Protein AF-A0ABD0PBL1-F1 (afdb_monomer_lite)

Secondary structure (DSSP, 8-state):
--SPP-----S--TT-----------S-SEEEEEETTEEEEEEEPP--------

Organism: Cirrhinus mrigala (NCBI:txid683832)

pLDDT: mean 88.44, std 15.56, range [38.69, 98.5]

Sequence (54 aa):
MFPFLSFNITGLSLTTHYNVFVEIVLADPNHWRFQGGKWVTCGKADNNMQGTED

Foldseek 3Di:
DPPDDDDDDDDDDPVDDDDDDDDDDDPDQFDWDQDPNDIDGDGGHDPPPPPDDD

Structure (mmCIF, N/CA/C/O backbone):
data_AF-A0ABD0PBL1-F1
#
_entry.id   AF-A0ABD0PBL1-F1
#
loop_
_atom_site.group_PDB
_atom_site.id
_atom_site.type_symbol
_atom_site.label_atom_id
_atom_site.label_alt_id
_atom_site.label_comp_id
_atom_site.label_asym_id
_atom_site.label_entity_id
_atom_site.label_seq_id
_atom_site.pdbx_PDB_ins_code
_atom_site.Cartn_x
_atom_site.Cartn_y
_atom_site.Cartn_z
_atom_site.occupancy
_atom_site.B_iso_or_equiv
_atom_site.auth_seq_id
_atom_site.auth_comp_id
_atom_site.auth_asym_id
_atom_site.auth_atom_id
_atom_site.pdbx_PDB_model_num
ATOM 1 N N . MET A 1 1 ? -7.477 6.250 -6.236 1.00 83.75 1 MET A N 1
ATOM 2 C CA . MET A 1 1 ? -6.956 5.042 -6.920 1.00 83.75 1 MET A CA 1
ATOM 3 C C . MET A 1 1 ? -8.094 4.065 -7.162 1.00 83.75 1 MET A C 1
ATOM 5 O O . MET A 1 1 ? -9.048 4.078 -6.393 1.00 83.75 1 MET A O 1
ATOM 9 N N . PHE A 1 2 ? -7.996 3.256 -8.219 1.00 83.69 2 PHE A N 1
ATOM 10 C CA . PHE A 1 2 ? -8.902 2.140 -8.491 1.00 83.69 2 PHE A CA 1
ATOM 11 C C . PHE A 1 2 ? -8.072 0.845 -8.601 1.00 83.69 2 PHE A C 1
ATOM 13 O O . PHE A 1 2 ? -7.121 0.833 -9.383 1.00 83.69 2 PHE A O 1
ATOM 20 N N . PRO A 1 3 ? -8.403 -0.221 -7.854 1.00 90.00 3 PRO A N 1
ATOM 21 C CA . PRO A 1 3 ? -9.401 -0.244 -6.782 1.00 90.00 3 PRO A CA 1
ATOM 22 C C . PRO A 1 3 ? -9.015 0.694 -5.622 1.00 90.00 3 PRO A C 1
ATOM 24 O O . PRO A 1 3 ? -7.864 1.118 -5.502 1.00 90.00 3 PRO A O 1
ATOM 27 N N . PHE A 1 4 ? -9.991 1.071 -4.798 1.00 92.38 4 PHE A N 1
ATOM 28 C CA . PHE A 1 4 ? -9.720 1.857 -3.593 1.00 92.38 4 PHE A CA 1
ATOM 29 C C . PHE A 1 4 ? -9.073 0.974 -2.516 1.00 92.38 4 PHE A C 1
ATOM 31 O O . PHE A 1 4 ? -9.365 -0.219 -2.427 1.00 92.38 4 PHE A O 1
ATOM 38 N N . LEU A 1 5 ? -8.197 1.561 -1.692 1.00 93.62 5 LEU A N 1
ATOM 39 C CA . LEU A 1 5 ? -7.622 0.871 -0.538 1.00 93.62 5 LEU A CA 1
ATOM 40 C C . LEU A 1 5 ? -8.704 0.725 0.538 1.00 93.62 5 LEU A C 1
ATOM 42 O O . LEU A 1 5 ? -9.241 1.721 1.017 1.00 93.62 5 LEU A O 1
ATOM 46 N N . SER A 1 6 ? -9.018 -0.516 0.902 1.00 94.44 6 SER A N 1
ATOM 47 C CA . SER A 1 6 ? -10.024 -0.858 1.907 1.00 94.44 6 SER A CA 1
ATOM 48 C C . SER A 1 6 ? -9.456 -1.887 2.870 1.00 94.44 6 SER A C 1
ATOM 50 O O . SER A 1 6 ? -8.852 -2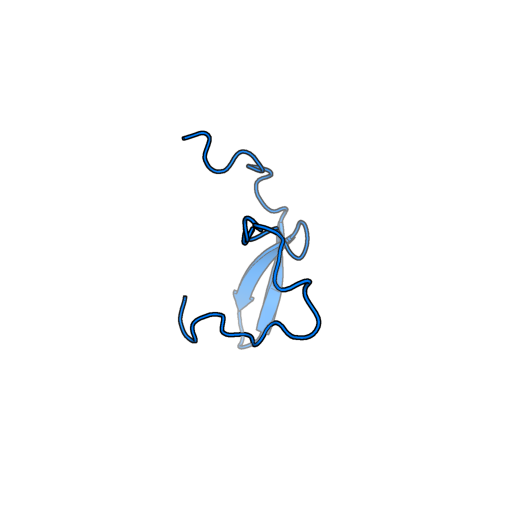.868 2.437 1.00 94.44 6 SER A O 1
ATOM 52 N N . PHE A 1 7 ? -9.667 -1.691 4.167 1.00 92.56 7 PHE A N 1
ATOM 53 C CA . PHE A 1 7 ? -9.179 -2.587 5.212 1.00 92.56 7 PHE A CA 1
ATOM 54 C C . PHE A 1 7 ? -10.122 -2.578 6.421 1.00 92.56 7 PHE A C 1
ATOM 56 O O . PHE A 1 7 ? -10.834 -1.607 6.660 1.00 92.56 7 PHE A O 1
ATOM 63 N N . ASN A 1 8 ? -10.100 -3.663 7.196 1.00 96.94 8 ASN A N 1
ATOM 64 C CA . ASN A 1 8 ? -10.747 -3.738 8.504 1.00 96.94 8 ASN A CA 1
ATOM 65 C C . ASN A 1 8 ? -9.674 -3.585 9.587 1.00 96.94 8 ASN A C 1
ATOM 67 O O . ASN A 1 8 ? -8.644 -4.254 9.516 1.00 96.94 8 ASN A O 1
ATOM 71 N N . ILE A 1 9 ? -9.921 -2.749 10.598 1.00 96.12 9 ILE A N 1
ATOM 72 C CA . ILE A 1 9 ? -9.076 -2.663 11.797 1.00 96.12 9 ILE A CA 1
ATOM 73 C C . ILE A 1 9 ? -9.832 -3.301 12.963 1.00 96.12 9 ILE A C 1
ATOM 75 O O . ILE A 1 9 ? -10.967 -2.930 13.250 1.00 96.12 9 ILE A O 1
ATOM 79 N N . THR A 1 10 ? -9.201 -4.253 13.648 1.00 97.44 10 THR A N 1
ATOM 80 C CA . THR A 1 10 ? -9.785 -4.978 14.787 1.00 97.44 10 THR A CA 1
ATOM 81 C C . THR A 1 10 ? -8.824 -4.996 15.972 1.00 97.44 10 THR A C 1
ATOM 83 O O . THR 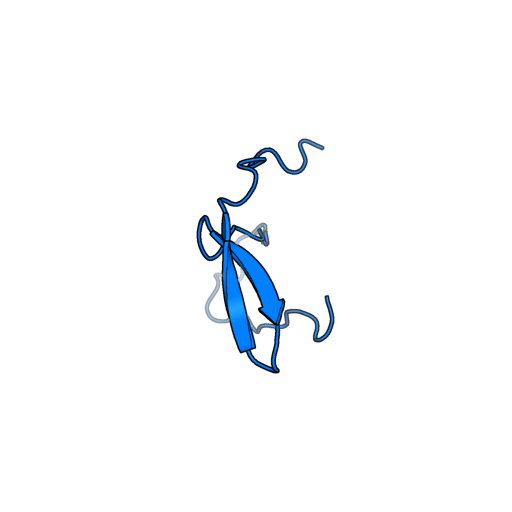A 1 10 ? -7.614 -4.962 15.775 1.00 97.44 10 THR A O 1
ATOM 86 N N . GLY A 1 11 ? -9.347 -5.109 17.198 1.00 97.81 11 GLY A N 1
ATOM 87 C CA . GLY A 1 11 ? -8.528 -5.262 18.410 1.00 97.81 11 GLY A CA 1
ATOM 88 C C . GLY A 1 11 ? -8.021 -3.957 19.036 1.00 97.81 11 GLY A C 1
ATOM 89 O O . GLY A 1 11 ? -7.159 -4.004 19.908 1.00 97.81 11 GLY A O 1
ATOM 90 N N . LEU A 1 12 ? -8.543 -2.800 18.618 1.00 97.69 12 LEU A N 1
ATOM 91 C CA . LEU A 1 12 ? -8.252 -1.520 19.268 1.00 97.69 12 LEU A CA 1
ATOM 92 C C . LEU A 1 12 ? -9.007 -1.373 20.594 1.00 97.69 12 LEU A C 1
ATOM 94 O O . LEU A 1 12 ? -10.083 -1.944 20.784 1.00 97.69 12 LEU A O 1
ATOM 98 N N . SER A 1 13 ? -8.451 -0.562 21.496 1.00 97.75 13 SER A N 1
ATOM 99 C CA . SER A 1 13 ? -9.140 -0.171 22.725 1.00 97.75 13 SER A CA 1
ATOM 100 C C . SER A 1 13 ? -10.377 0.661 22.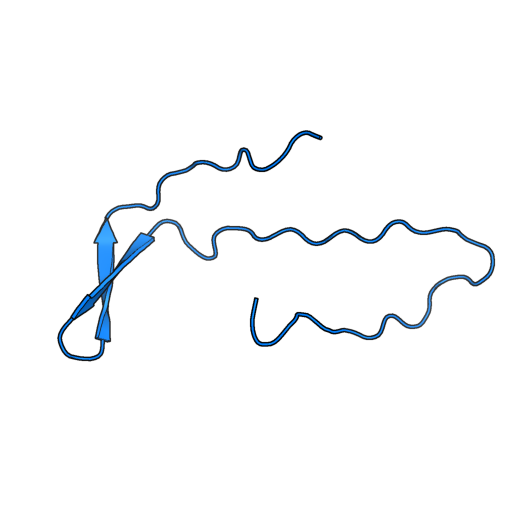395 1.00 97.75 13 SER A C 1
ATOM 102 O O . SER A 1 13 ? -10.299 1.627 21.638 1.00 97.75 13 SER A O 1
ATOM 104 N N . LEU A 1 14 ? -11.509 0.325 23.013 1.00 96.75 14 LEU A N 1
ATOM 105 C CA . LEU A 1 14 ? -12.775 1.035 22.806 1.00 96.75 14 LEU A CA 1
ATOM 106 C C . LEU A 1 14 ? -12.838 2.393 23.524 1.00 96.75 14 LEU A C 1
ATOM 108 O O . LEU A 1 14 ? -13.748 3.174 23.267 1.00 96.75 14 LEU A O 1
ATOM 112 N N . THR A 1 15 ? -11.900 2.680 24.430 1.00 98.31 15 THR A N 1
ATOM 113 C CA . THR A 1 15 ? -11.865 3.921 25.227 1.00 98.31 15 THR A CA 1
ATOM 114 C C . THR A 1 15 ? -10.809 4.914 24.740 1.00 98.31 15 THR A C 1
ATOM 116 O O . THR A 1 15 ? -10.487 5.874 25.438 1.00 98.31 15 THR A O 1
ATOM 119 N N . THR A 1 16 ? -10.229 4.683 23.561 1.00 98.50 16 THR A N 1
ATOM 120 C CA . THR A 1 16 ? -9.108 5.466 23.028 1.00 98.50 16 THR A CA 1
ATOM 121 C C . THR A 1 16 ? -9.447 6.023 21.650 1.00 98.50 16 THR A C 1
ATOM 123 O O . THR A 1 16 ? -10.075 5.352 20.836 1.00 98.50 16 THR A O 1
ATOM 126 N N . HIS A 1 17 ? -9.023 7.258 21.379 1.00 97.50 17 HIS A N 1
ATOM 127 C CA . HIS A 1 17 ? -9.150 7.878 20.060 1.00 97.50 17 HIS A CA 1
ATOM 128 C C . HIS A 1 17 ? -7.877 7.659 19.239 1.00 97.50 17 HIS A C 1
ATOM 130 O O . HIS A 1 17 ? -6.770 7.772 19.764 1.00 97.50 17 HIS A O 1
ATOM 136 N N . TYR A 1 18 ? -8.045 7.383 17.946 1.00 97.69 18 TYR A N 1
ATOM 137 C CA . TYR A 1 18 ? -6.953 7.123 17.012 1.00 97.69 18 TYR A CA 1
ATOM 138 C C . TYR A 1 18 ? -7.109 7.994 15.769 1.00 97.69 18 TYR A C 1
ATOM 140 O O . TYR A 1 18 ? -8.213 8.140 15.248 1.00 97.69 18 TYR A O 1
ATOM 148 N N . ASN A 1 19 ? -5.990 8.507 15.267 1.00 96.75 19 ASN A N 1
ATOM 149 C CA . ASN A 1 19 ? -5.910 9.060 13.922 1.00 96.75 19 ASN A CA 1
ATOM 150 C C . ASN A 1 19 ? -5.328 7.988 12.997 1.00 96.75 19 ASN A C 1
ATOM 152 O O . ASN A 1 19 ? -4.351 7.328 13.353 1.00 96.75 19 ASN A O 1
ATOM 156 N N . VAL A 1 20 ? -5.927 7.813 11.823 1.00 94.81 20 VAL A N 1
ATOM 157 C CA . VAL A 1 20 ? -5.478 6.846 10.816 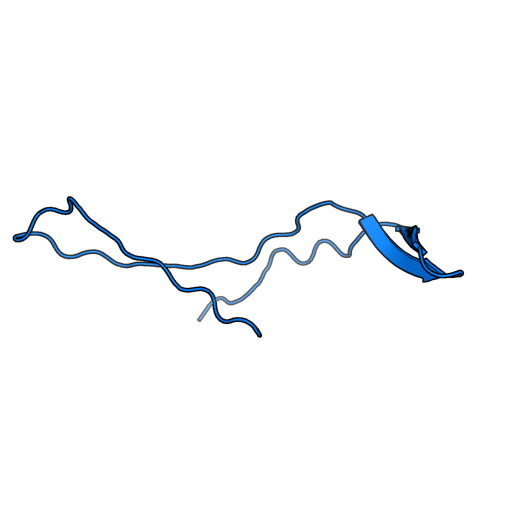1.00 94.81 20 VAL A CA 1
ATOM 158 C C . VAL A 1 20 ? -5.042 7.622 9.585 1.00 94.81 20 VAL A C 1
ATOM 160 O O . VAL A 1 20 ? -5.825 8.387 9.029 1.00 94.81 20 VAL A O 1
ATOM 163 N N . PHE A 1 21 ? -3.801 7.407 9.163 1.00 94.31 21 PHE A N 1
ATOM 164 C CA . PHE A 1 21 ? -3.201 8.065 8.007 1.00 94.31 21 PHE A CA 1
ATOM 165 C C . PHE A 1 21 ? -2.761 7.020 6.986 1.00 94.31 21 PHE A C 1
ATOM 167 O O . PHE A 1 21 ? -2.417 5.892 7.344 1.00 94.31 21 PHE A O 1
ATOM 174 N N . VAL A 1 22 ? -2.772 7.404 5.713 1.00 93.88 22 VAL A N 1
ATOM 175 C CA . VAL A 1 22 ? -2.271 6.591 4.604 1.00 93.88 22 VAL A CA 1
ATOM 176 C C . VAL A 1 22 ? -1.314 7.451 3.799 1.00 93.88 22 VAL A C 1
ATOM 178 O O . VAL A 1 22 ? -1.684 8.535 3.359 1.00 93.88 22 VAL A O 1
ATOM 181 N N . GLU A 1 23 ? -0.110 6.939 3.582 1.00 92.06 23 GLU A N 1
ATOM 182 C CA . GLU A 1 23 ? 0.900 7.552 2.727 1.00 92.06 23 GLU A CA 1
ATOM 183 C C . GLU A 1 23 ? 1.202 6.624 1.545 1.00 92.06 23 GLU A C 1
ATOM 185 O O . GLU A 1 23 ? 1.165 5.396 1.672 1.00 92.06 23 GLU A O 1
ATOM 190 N N . ILE A 1 24 ? 1.488 7.210 0.382 1.00 89.69 24 ILE A N 1
ATOM 191 C CA . ILE A 1 24 ? 1.943 6.485 -0.806 1.00 89.69 24 ILE A CA 1
ATOM 192 C C . ILE A 1 24 ? 3.421 6.816 -1.001 1.00 89.69 24 ILE A C 1
ATOM 194 O O . ILE A 1 24 ? 3.757 7.933 -1.383 1.00 89.69 24 ILE A O 1
ATOM 198 N N . VAL A 1 25 ? 4.291 5.835 -0.767 1.00 90.56 25 VAL A N 1
ATOM 199 C CA . VAL A 1 25 ? 5.744 5.971 -0.946 1.00 90.56 25 VAL A CA 1
ATOM 200 C C . VAL A 1 25 ? 6.211 5.265 -2.217 1.00 90.56 25 VAL A C 1
ATOM 202 O O . VAL A 1 25 ? 5.557 4.344 -2.713 1.00 90.56 25 VAL A O 1
ATOM 205 N N . LEU A 1 26 ? 7.358 5.688 -2.753 1.00 91.38 26 LEU A N 1
ATOM 206 C CA . LEU A 1 26 ? 7.989 5.014 -3.888 1.00 91.38 26 LEU A CA 1
ATOM 207 C C . LEU A 1 26 ? 8.299 3.554 -3.530 1.00 91.38 26 LEU A C 1
ATOM 209 O O . LEU A 1 26 ? 8.924 3.279 -2.508 1.00 91.38 26 LEU A O 1
ATOM 213 N N . ALA A 1 27 ? 7.899 2.620 -4.394 1.00 92.75 27 ALA A N 1
ATOM 214 C CA . ALA A 1 27 ? 8.242 1.207 -4.228 1.00 92.75 27 ALA A CA 1
ATOM 215 C C . ALA A 1 27 ? 9.730 0.941 -4.516 1.00 92.75 27 ALA A C 1
ATOM 217 O O . ALA A 1 27 ? 10.338 0.059 -3.912 1.00 92.75 27 ALA A O 1
ATOM 218 N N . ASP A 1 28 ? 10.312 1.707 -5.444 1.00 93.88 28 ASP A N 1
ATOM 219 C CA . ASP A 1 28 ? 11.707 1.623 -5.861 1.00 93.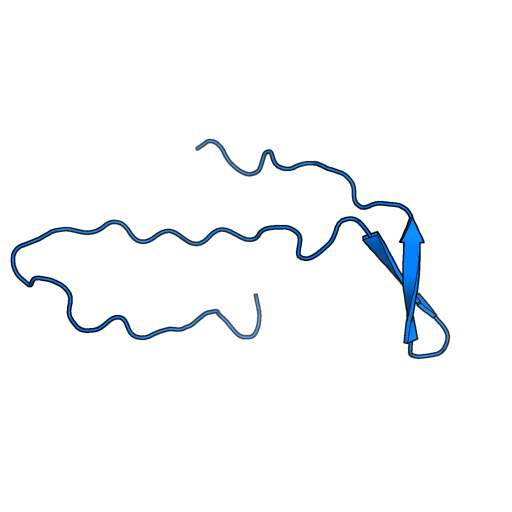88 28 ASP A CA 1
ATOM 220 C C . ASP A 1 28 ? 12.166 2.957 -6.500 1.00 93.88 28 ASP A C 1
ATOM 222 O O . ASP A 1 28 ? 11.326 3.802 -6.826 1.00 93.88 28 ASP A O 1
ATOM 226 N N . PRO A 1 29 ? 13.482 3.193 -6.673 1.00 93.19 29 PRO A N 1
ATOM 227 C CA . PRO A 1 29 ? 13.994 4.454 -7.203 1.00 93.19 29 PRO A CA 1
ATOM 228 C C . PRO A 1 29 ? 14.074 4.480 -8.738 1.00 93.19 29 PRO A C 1
ATOM 230 O O . PRO A 1 29 ? 14.801 5.316 -9.275 1.00 93.19 29 PRO A O 1
ATOM 233 N N . ASN A 1 30 ? 13.431 3.564 -9.468 1.00 95.56 30 ASN A N 1
ATOM 234 C CA . ASN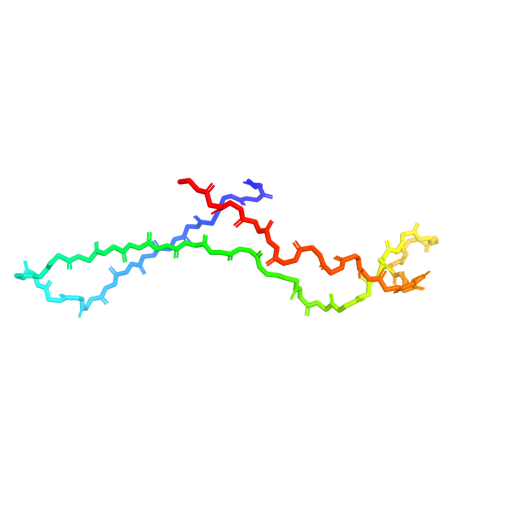 A 1 30 ? 13.559 3.470 -10.921 1.00 95.56 30 ASN A CA 1
ATOM 235 C C . ASN A 1 30 ? 12.496 4.299 -11.648 1.00 95.56 30 ASN A C 1
ATOM 237 O O . ASN A 1 30 ? 11.322 4.330 -11.288 1.00 95.56 30 ASN A O 1
ATOM 241 N N . HIS A 1 31 ? 12.903 4.898 -12.764 1.00 95.31 31 HIS A N 1
ATOM 242 C CA . HIS A 1 31 ? 11.970 5.357 -13.785 1.00 95.31 31 HIS A CA 1
ATOM 243 C C . HIS A 1 31 ? 11.611 4.161 -14.672 1.00 95.31 31 HIS A C 1
ATOM 245 O O . HIS A 1 31 ? 12.499 3.530 -15.255 1.00 95.31 31 HIS A O 1
ATOM 251 N N . TRP A 1 32 ? 10.321 3.851 -14.781 1.00 96.94 32 TRP A N 1
ATOM 252 C CA . TRP A 1 32 ? 9.815 2.716 -15.550 1.00 96.94 32 TRP A CA 1
ATOM 253 C C . TRP A 1 32 ? 9.245 3.144 -16.906 1.00 96.94 32 TRP A C 1
ATOM 255 O O . TRP A 1 32 ? 8.490 4.110 -16.994 1.00 96.94 32 TRP A O 1
ATOM 265 N N . ARG A 1 33 ? 9.547 2.382 -17.965 1.00 97.31 33 ARG A N 1
ATOM 266 C CA . ARG A 1 33 ? 8.891 2.498 -19.280 1.00 97.31 33 ARG A CA 1
ATOM 267 C C . ARG A 1 33 ? 8.306 1.160 -19.718 1.00 97.31 33 ARG A C 1
ATOM 269 O O . ARG A 1 33 ? 8.881 0.108 -19.441 1.00 97.31 33 ARG A O 1
ATOM 276 N N . PHE A 1 34 ? 7.200 1.201 -20.456 1.00 97.75 34 PHE A N 1
ATOM 277 C CA . PHE A 1 34 ? 6.582 0.011 -21.038 1.00 97.75 34 PHE A CA 1
ATOM 278 C C . PHE A 1 34 ? 6.943 -0.105 -22.522 1.00 97.75 34 PHE A C 1
ATOM 280 O O . PHE A 1 34 ? 6.556 0.740 -23.329 1.00 97.75 34 PHE A O 1
ATOM 287 N N . GLN A 1 35 ? 7.714 -1.130 -22.891 1.00 97.69 35 GLN A N 1
ATOM 288 C CA . GLN A 1 35 ? 8.131 -1.387 -24.275 1.00 97.69 35 GLN A CA 1
ATOM 289 C C . GLN A 1 35 ? 8.066 -2.883 -24.580 1.00 97.69 35 GLN A C 1
ATOM 291 O O . GLN A 1 35 ? 8.476 -3.711 -23.770 1.00 97.69 35 GLN A O 1
ATOM 296 N N . GLY A 1 36 ? 7.530 -3.241 -25.750 1.00 96.50 36 GLY A N 1
ATOM 297 C CA . GLY A 1 36 ? 7.444 -4.642 -26.181 1.00 96.50 36 GLY A CA 1
ATOM 298 C C . GLY A 1 36 ? 6.643 -5.541 -25.231 1.00 96.50 36 GLY A C 1
ATOM 299 O O . GLY A 1 36 ? 6.979 -6.710 -25.065 1.00 96.50 36 GLY A O 1
ATOM 300 N N . GLY A 1 37 ? 5.624 -4.992 -24.560 1.00 98.19 37 GLY A N 1
ATOM 301 C CA . GLY A 1 37 ? 4.799 -5.742 -23.611 1.00 98.19 37 GLY A CA 1
ATOM 302 C C . GLY A 1 37 ? 5.442 -5.968 -22.238 1.00 98.19 37 GLY A C 1
ATOM 303 O O . GLY A 1 37 ? 4.932 -6.777 -21.466 1.00 98.19 37 GLY A O 1
ATOM 304 N N . LYS A 1 38 ? 6.563 -5.301 -21.927 1.00 98.06 38 LYS A N 1
ATOM 305 C CA . LYS A 1 38 ? 7.297 -5.470 -20.666 1.00 98.06 38 LYS A CA 1
ATOM 306 C C . LYS A 1 38 ? 7.646 -4.127 -20.031 1.00 98.06 38 LYS A C 1
ATOM 308 O O . LYS A 1 38 ? 7.958 -3.158 -20.724 1.00 98.06 38 LYS A O 1
ATOM 313 N N . TRP A 1 39 ? 7.630 -4.097 -18.701 1.00 98.12 39 TRP A N 1
ATOM 314 C CA . TRP A 1 39 ? 8.180 -3.001 -17.909 1.00 98.12 39 TRP A CA 1
ATOM 315 C C . TRP A 1 39 ? 9.703 -3.122 -17.855 1.00 98.12 39 TRP A C 1
ATOM 317 O O . TRP A 1 39 ? 10.229 -4.182 -17.515 1.00 98.12 39 TRP A O 1
ATOM 327 N N . VAL A 1 40 ? 10.410 -2.051 -18.210 1.00 97.38 40 VAL A N 1
ATOM 328 C CA . VAL A 1 40 ? 11.875 -1.973 -18.140 1.00 97.38 40 VAL A CA 1
ATOM 329 C C . VAL A 1 40 ? 12.296 -0.677 -17.463 1.00 97.38 40 VAL A C 1
ATOM 331 O O . VAL A 1 40 ? 11.636 0.355 -17.611 1.00 97.38 40 VAL A O 1
ATOM 334 N N . THR A 1 41 ? 13.407 -0.722 -16.736 1.00 96.50 41 THR A N 1
ATOM 335 C CA . THR A 1 41 ? 13.993 0.470 -16.125 1.00 96.50 41 THR A CA 1
ATOM 336 C C . THR A 1 41 ? 14.646 1.342 -17.200 1.00 96.50 41 THR A C 1
ATOM 338 O O . THR A 1 41 ? 15.228 0.845 -18.169 1.00 96.50 41 THR A O 1
ATOM 341 N N . CYS A 1 42 ? 14.514 2.661 -17.073 1.00 95.94 42 CYS A N 1
ATOM 342 C CA . CYS A 1 42 ? 15.071 3.624 -18.029 1.00 95.94 42 CYS A CA 1
ATOM 343 C C . CYS A 1 42 ? 15.673 4.877 -17.384 1.00 95.94 42 CYS A C 1
ATOM 345 O O . CYS A 1 42 ? 15.974 5.840 -18.084 1.00 95.94 42 CYS A O 1
ATOM 347 N N . GLY A 1 43 ? 15.857 4.874 -16.066 1.00 95.69 43 GLY A N 1
ATOM 348 C CA . GLY A 1 43 ? 16.418 5.995 -15.321 1.00 95.69 43 GLY A CA 1
ATOM 349 C C . GLY A 1 43 ? 16.145 5.865 -13.828 1.00 95.69 43 GLY A C 1
ATOM 350 O O . GLY A 1 43 ? 15.737 4.800 -13.361 1.00 95.69 43 GLY A O 1
ATOM 351 N N . LYS A 1 44 ? 16.341 6.964 -13.097 1.00 93.75 44 LYS A N 1
ATOM 352 C CA . LYS A 1 44 ? 15.945 7.094 -11.691 1.00 93.75 44 LYS A CA 1
ATOM 353 C C . LYS A 1 44 ? 14.651 7.898 -11.582 1.00 93.75 44 LYS A C 1
ATOM 355 O O . LYS A 1 44 ? 14.436 8.802 -12.385 1.00 93.75 44 LYS A O 1
ATOM 360 N N . ALA A 1 45 ? 13.805 7.544 -10.623 1.00 89.31 45 ALA A N 1
ATOM 361 C CA . ALA A 1 45 ? 12.634 8.323 -10.257 1.00 89.31 45 ALA A CA 1
ATOM 362 C C . ALA A 1 45 ? 13.070 9.672 -9.664 1.00 89.31 45 ALA A C 1
ATOM 364 O O . ALA A 1 45 ? 14.087 9.748 -8.965 1.00 89.31 45 ALA A O 1
ATOM 365 N N . ASP A 1 46 ? 12.300 10.724 -9.935 1.00 84.81 46 ASP A N 1
ATOM 366 C CA . ASP A 1 46 ? 12.517 12.024 -9.313 1.00 84.81 46 ASP A CA 1
ATOM 367 C C . ASP A 1 46 ? 12.211 11.913 -7.818 1.00 84.81 46 ASP A C 1
ATOM 369 O O . ASP A 1 46 ? 11.127 11.490 -7.413 1.00 84.81 46 ASP A O 1
ATOM 373 N N . ASN A 1 47 ? 13.182 12.270 -6.980 1.00 68.75 47 ASN A N 1
ATOM 374 C CA . ASN A 1 47 ? 13.060 12.133 -5.535 1.00 68.75 47 ASN A CA 1
ATOM 375 C C . ASN A 1 47 ? 12.323 13.342 -4.940 1.00 68.75 47 ASN A C 1
ATOM 377 O O . ASN A 1 47 ? 12.918 14.143 -4.224 1.00 68.75 47 ASN A O 1
ATOM 381 N N . ASN A 1 48 ? 11.042 13.505 -5.272 1.00 62.12 48 ASN A N 1
ATOM 382 C CA . ASN A 1 48 ? 10.195 14.550 -4.699 1.00 62.12 48 ASN A CA 1
ATOM 383 C C . ASN A 1 48 ? 9.380 13.991 -3.521 1.00 62.12 48 ASN A C 1
ATOM 385 O O . ASN A 1 48 ? 8.152 13.996 -3.548 1.00 62.12 48 ASN A O 1
ATOM 389 N N . MET A 1 49 ? 10.058 13.469 -2.490 1.00 58.97 49 MET A N 1
ATOM 390 C CA . MET A 1 49 ? 9.435 13.008 -1.232 1.00 58.97 49 MET A CA 1
ATOM 391 C C . MET A 1 49 ? 8.969 14.181 -0.348 1.00 58.97 49 MET A C 1
ATOM 393 O O . MET A 1 49 ? 9.133 14.162 0.867 1.00 58.97 49 MET A O 1
ATOM 397 N N . GLN A 1 50 ? 8.416 15.227 -0.957 1.00 55.34 50 GLN A N 1
ATOM 398 C CA . GLN A 1 50 ? 7.800 16.346 -0.259 1.00 55.34 50 GLN A CA 1
ATOM 399 C C . GLN A 1 50 ? 6.365 16.462 -0.774 1.00 55.34 50 GLN A C 1
ATOM 401 O O . GLN A 1 50 ? 6.059 17.226 -1.687 1.00 55.34 50 GLN A O 1
ATOM 406 N N . GLY A 1 51 ? 5.504 15.584 -0.258 1.00 47.47 51 GLY A N 1
ATOM 407 C CA . GLY A 1 51 ? 4.081 15.529 -0.577 1.00 47.47 51 GLY A CA 1
ATOM 408 C C . GLY A 1 51 ? 3.241 15.993 0.610 1.00 47.47 51 GLY A C 1
ATOM 409 O O . GLY A 1 51 ? 3.156 15.279 1.602 1.00 47.47 51 GLY A O 1
ATOM 410 N N . THR A 1 52 ? 2.615 17.165 0.447 1.00 46.28 52 THR A N 1
ATOM 411 C CA . THR A 1 52 ? 1.531 17.778 1.252 1.00 46.28 52 THR A CA 1
ATOM 412 C C . THR A 1 52 ? 1.821 18.087 2.729 1.00 46.28 52 THR A C 1
ATOM 414 O O . THR A 1 52 ? 1.448 17.331 3.618 1.00 46.28 52 THR A O 1
ATOM 417 N N . GLU A 1 53 ? 2.407 19.263 2.980 1.00 47.09 53 GLU A N 1
ATOM 418 C CA . GLU A 1 53 ? 2.059 20.087 4.149 1.00 47.09 53 GLU A CA 1
ATOM 419 C C . GLU A 1 53 ? 0.761 20.839 3.808 1.00 47.09 53 GLU A C 1
ATOM 421 O O . GLU A 1 53 ? 0.792 21.723 2.956 1.00 47.09 53 GLU A O 1
ATOM 426 N N . ASP A 1 54 ? -0.366 20.401 4.377 1.00 38.69 54 ASP A N 1
ATOM 427 C CA . ASP A 1 54 ? -1.531 21.209 4.795 1.00 38.69 54 ASP A CA 1
ATOM 428 C C . ASP A 1 54 ? -2.550 20.315 5.530 1.00 38.69 54 ASP A C 1
ATOM 430 O O . ASP A 1 54 ? -2.965 19.275 4.961 1.00 38.69 54 ASP A O 1
#

Radius of gyration: 17.81 Å; chains: 1; bounding box: 29×27×51 Å

InterPro domains:
  IPR001699 T-box transcription factor [PTHR11267] (1-50)
  IPR008967 p53-like transcription factor, DNA-binding domain superfamily [SSF49417] (1-49)
  IPR036960 T-box superfamily [G3DSA:2.60.40.820] (1-53)
  IPR046360 T-box transcription factor, DNA-binding domain [PF00907] (1-50)
  IPR046360 T-box transcription factor, DNA-binding domain [PS50252] (1-54)